Protein AF-A0A4Q3CIW9-F1 (afdb_monomer)

pLDDT: mean 87.15, std 16.37, range [36.56, 98.69]

Structure (mmCIF, N/CA/C/O backbone):
data_AF-A0A4Q3CIW9-F1
#
_entry.id   AF-A0A4Q3CIW9-F1
#
loop_
_atom_site.group_PDB
_atom_site.id
_atom_site.type_symbol
_atom_site.label_atom_id
_atom_site.label_alt_id
_atom_site.label_comp_id
_atom_site.label_asym_id
_atom_site.label_entity_id
_atom_site.label_seq_id
_atom_site.pdbx_PDB_ins_code
_atom_site.Cartn_x
_atom_site.Cartn_y
_atom_site.Cartn_z
_atom_site.occupancy
_atom_site.B_iso_or_equiv
_atom_site.auth_seq_id
_atom_site.auth_comp_id
_atom_site.auth_asym_id
_atom_site.auth_atom_id
_atom_site.pdbx_PDB_model_num
ATOM 1 N N . GLU A 1 1 ? -14.127 12.990 21.965 1.00 68.50 1 GLU A N 1
ATOM 2 C CA . GLU A 1 1 ? -13.614 11.960 21.037 1.00 68.50 1 GLU A CA 1
ATOM 3 C C . GLU A 1 1 ? -13.889 12.393 19.604 1.00 68.50 1 GLU A C 1
ATOM 5 O O . GLU A 1 1 ? -14.822 13.167 19.407 1.00 68.50 1 GLU A O 1
ATOM 10 N N . GLY A 1 2 ? -13.048 11.977 18.652 1.00 81.81 2 GLY A N 1
ATOM 11 C CA . GLY A 1 2 ? -13.219 12.248 17.217 1.00 81.81 2 GLY A CA 1
ATOM 12 C C . GLY A 1 2 ? -14.046 11.164 16.516 1.00 81.81 2 GLY A C 1
ATOM 13 O O . GLY A 1 2 ? -14.155 10.049 17.021 1.00 81.81 2 GLY A O 1
ATOM 14 N N . GLU A 1 3 ? -14.655 11.496 15.373 1.00 90.81 3 GLU A N 1
ATOM 15 C CA . GLU A 1 3 ? -15.368 10.532 14.518 1.00 90.81 3 GLU A CA 1
ATOM 16 C C . GLU A 1 3 ? -14.352 9.635 13.793 1.00 90.81 3 GLU A C 1
ATOM 18 O O . GLU A 1 3 ? -13.363 10.131 13.254 1.00 90.81 3 GLU A O 1
ATOM 23 N N . ARG A 1 4 ? -14.613 8.323 13.744 1.00 93.94 4 ARG A N 1
ATOM 24 C CA . ARG A 1 4 ? -13.838 7.385 12.923 1.00 93.94 4 ARG A CA 1
ATOM 25 C C . ARG A 1 4 ? -14.100 7.644 11.436 1.00 93.94 4 ARG A C 1
ATOM 27 O O . ARG A 1 4 ? -15.232 7.913 11.036 1.00 93.94 4 ARG A O 1
ATOM 34 N N . PHE A 1 5 ? -13.081 7.493 10.600 1.00 95.50 5 PHE A N 1
ATOM 35 C CA . PHE A 1 5 ? -13.201 7.595 9.154 1.00 95.50 5 PHE A CA 1
ATOM 36 C C . PHE A 1 5 ? -14.208 6.584 8.577 1.00 95.50 5 PHE A C 1
ATOM 38 O O . PHE A 1 5 ? -14.244 5.406 8.953 1.00 95.50 5 PHE A O 1
ATOM 45 N N . VAL A 1 6 ? -15.021 7.054 7.624 1.00 94.88 6 VAL A N 1
ATOM 46 C CA . VAL A 1 6 ? -16.049 6.262 6.936 1.00 94.88 6 VAL A CA 1
ATOM 47 C C . VAL A 1 6 ? -15.596 5.991 5.504 1.00 94.88 6 VAL A C 1
ATOM 49 O O . VAL A 1 6 ? -15.806 6.812 4.615 1.00 94.88 6 VAL A O 1
ATOM 52 N N . GLN A 1 7 ? -15.034 4.803 5.277 1.00 92.75 7 GLN A N 1
ATOM 53 C CA . GLN A 1 7 ? -14.404 4.384 4.016 1.00 92.75 7 GLN A CA 1
ATOM 54 C C . GLN A 1 7 ? -15.243 4.595 2.743 1.00 92.75 7 GLN A C 1
ATOM 56 O O . GLN A 1 7 ? -14.694 4.780 1.663 1.00 92.75 7 GLN A O 1
ATOM 61 N N . GLN A 1 8 ? -16.569 4.499 2.850 1.00 92.75 8 GLN A N 1
ATOM 62 C CA . GLN A 1 8 ? -17.491 4.581 1.709 1.00 92.75 8 GLN A CA 1
ATOM 63 C C . GLN A 1 8 ? -18.083 5.986 1.512 1.00 92.75 8 GLN A C 1
ATOM 65 O O . GLN A 1 8 ? -18.940 6.179 0.650 1.00 92.75 8 GLN A O 1
ATOM 70 N N . ARG A 1 9 ? -17.681 6.974 2.322 1.00 94.38 9 ARG A N 1
ATOM 71 C CA . ARG A 1 9 ? -18.107 8.365 2.131 1.00 94.38 9 ARG A CA 1
ATOM 72 C C . ARG A 1 9 ? -17.396 8.936 0.899 1.00 94.38 9 ARG A C 1
ATOM 74 O O . ARG A 1 9 ? -16.232 8.639 0.654 1.00 94.38 9 ARG A O 1
ATOM 81 N N . VAL A 1 10 ? -18.094 9.779 0.136 1.00 95.19 10 VAL A N 1
ATOM 82 C CA . VAL A 1 10 ? -17.496 10.511 -0.992 1.00 95.19 10 VAL A CA 1
ATOM 83 C C . VAL A 1 10 ? -16.291 11.317 -0.501 1.00 95.19 10 VAL A C 1
ATOM 85 O O . VAL A 1 10 ? -16.393 12.037 0.493 1.00 95.19 10 VAL A O 1
ATOM 88 N N . GLY A 1 11 ? -15.167 11.209 -1.211 1.00 94.81 11 GLY A N 1
ATOM 89 C CA . GLY A 1 11 ? -13.921 11.889 -0.874 1.00 94.81 11 GLY A CA 1
ATOM 90 C C . GLY A 1 11 ? -12.732 10.936 -0.914 1.00 94.81 11 GLY A C 1
ATOM 91 O O . GLY A 1 11 ? -12.551 10.201 -1.883 1.00 94.81 11 GLY A O 1
ATOM 92 N N . LEU A 1 12 ? -11.902 10.984 0.128 1.00 95.50 12 LEU A N 1
ATOM 93 C CA . LEU A 1 12 ? -10.732 10.120 0.262 1.00 95.50 12 LEU A CA 1
ATOM 94 C C . LEU A 1 12 ? -11.158 8.642 0.275 1.00 95.50 12 LEU A C 1
ATOM 96 O O . LEU A 1 12 ? -12.082 8.280 0.989 1.00 95.50 12 LEU A O 1
ATOM 100 N N . HIS A 1 13 ? -10.471 7.787 -0.483 1.00 94.75 13 HIS A N 1
ATOM 101 C CA . HIS A 1 13 ? -10.671 6.335 -0.410 1.00 94.75 13 HIS A CA 1
ATOM 102 C C . HIS A 1 13 ? -9.501 5.649 0.309 1.00 94.75 13 HIS A C 1
ATOM 104 O O . HIS A 1 13 ? -9.711 4.823 1.184 1.00 94.75 13 HIS A O 1
ATOM 110 N N . HIS A 1 14 ? -8.261 5.992 -0.024 1.00 96.19 14 HIS A N 1
ATOM 111 C CA . HIS A 1 14 ? -7.065 5.599 0.722 1.00 96.19 14 HIS A CA 1
ATOM 112 C C . HIS A 1 14 ? -5.909 6.520 0.332 1.00 96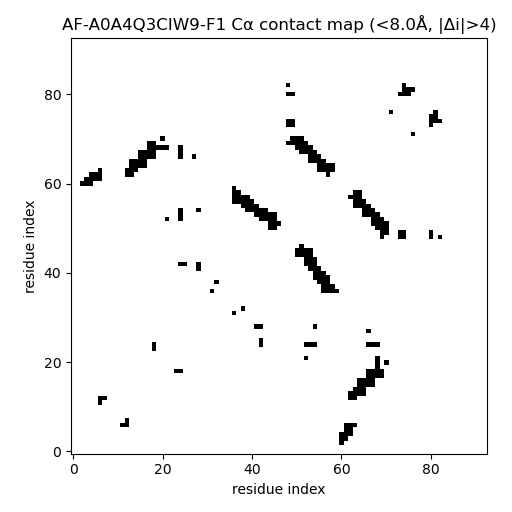.19 14 HIS A C 1
ATOM 114 O O . HIS A 1 14 ? -5.988 7.235 -0.671 1.00 96.19 14 HIS A O 1
ATOM 120 N N . VAL A 1 15 ? -4.826 6.477 1.103 1.00 97.31 15 VAL A N 1
ATOM 121 C CA . VAL A 1 15 ? -3.544 7.084 0.729 1.00 97.31 15 VAL A CA 1
ATOM 122 C C . VAL A 1 15 ? -2.569 5.965 0.396 1.00 97.31 15 VAL A C 1
ATOM 124 O O . VAL A 1 15 ? -2.330 5.093 1.227 1.00 97.31 15 VAL A O 1
ATOM 127 N N . CYS A 1 16 ? -2.005 5.992 -0.810 1.00 96.38 16 CYS A N 1
ATOM 128 C CA . CYS A 1 16 ? -0.990 5.032 -1.225 1.00 96.38 16 CYS A CA 1
ATOM 129 C C . CYS A 1 16 ? 0.394 5.684 -1.248 1.00 96.38 16 CYS A C 1
ATOM 131 O O . CYS A 1 16 ? 0.595 6.717 -1.892 1.00 96.38 16 CYS A O 1
ATOM 133 N N . PHE A 1 17 ? 1.367 5.040 -0.606 1.00 95.75 17 PHE A N 1
ATOM 134 C CA . PHE A 1 17 ? 2.781 5.386 -0.708 1.00 95.75 17 PHE A CA 1
ATOM 135 C C . PHE A 1 17 ? 3.506 4.372 -1.584 1.00 95.75 17 PHE A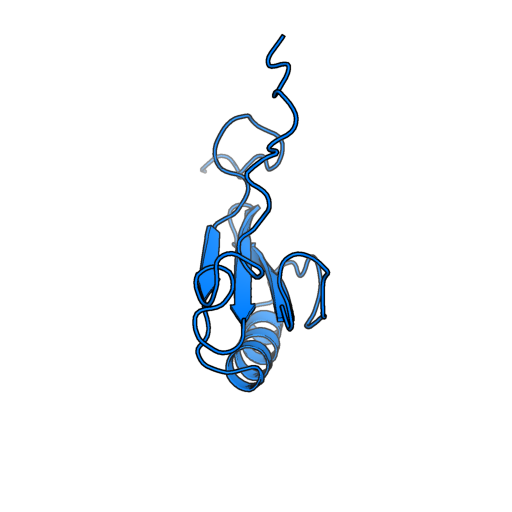 C 1
ATOM 137 O O . PHE A 1 17 ? 3.218 3.176 -1.549 1.00 95.75 17 PHE A O 1
ATOM 144 N N . ARG A 1 18 ? 4.488 4.855 -2.345 1.00 94.38 18 ARG A N 1
ATOM 145 C CA . ARG A 1 18 ? 5.308 4.011 -3.210 1.00 94.38 18 ARG A CA 1
ATOM 146 C C . ARG A 1 18 ? 6.646 3.687 -2.558 1.00 94.38 18 ARG A C 1
ATOM 148 O O . ARG A 1 18 ? 7.462 4.578 -2.323 1.00 94.38 18 ARG A O 1
ATOM 155 N N . ALA A 1 19 ? 6.869 2.405 -2.323 1.00 96.06 19 ALA A N 1
ATOM 156 C CA . ALA A 1 19 ? 8.113 1.814 -1.872 1.00 96.06 19 ALA A CA 1
ATOM 157 C C . ALA A 1 19 ? 9.140 1.695 -3.010 1.00 96.06 19 ALA A C 1
ATOM 159 O O . ALA A 1 19 ? 8.808 1.763 -4.202 1.00 96.06 19 ALA A O 1
ATOM 160 N N . ARG A 1 20 ? 10.415 1.523 -2.644 1.00 93.31 20 ARG A N 1
ATOM 161 C CA . ARG A 1 20 ? 11.525 1.430 -3.607 1.00 93.31 20 ARG A CA 1
ATOM 162 C C . ARG A 1 20 ? 11.800 -0.007 -4.028 1.00 93.31 20 ARG A C 1
ATOM 164 O O . ARG A 1 20 ? 12.358 -0.209 -5.106 1.00 93.31 20 ARG A O 1
ATOM 171 N N . SER A 1 21 ? 11.412 -0.975 -3.205 1.00 95.44 21 SER A N 1
ATOM 172 C CA . SER A 1 21 ? 11.624 -2.406 -3.422 1.00 95.44 21 SER A CA 1
ATOM 173 C C . SER A 1 21 ? 10.404 -3.225 -2.969 1.00 95.44 21 SER A C 1
ATOM 175 O O . SER A 1 21 ? 9.488 -2.686 -2.343 1.00 95.44 21 SER A O 1
ATOM 177 N N . ARG A 1 22 ? 10.369 -4.525 -3.299 1.00 96.56 22 ARG A N 1
ATOM 178 C CA . ARG A 1 22 ? 9.336 -5.436 -2.761 1.00 96.56 22 ARG A CA 1
ATOM 179 C C . ARG A 1 22 ? 9.618 -5.759 -1.301 1.00 96.56 22 ARG A C 1
ATOM 181 O O . ARG A 1 22 ? 8.687 -5.886 -0.521 1.00 96.56 22 ARG A O 1
ATOM 188 N N . GLU A 1 23 ? 10.893 -5.829 -0.957 1.00 98.00 23 GLU A N 1
ATOM 189 C CA . GLU A 1 23 ? 11.402 -6.095 0.379 1.00 98.00 23 GLU A CA 1
ATOM 190 C C . GLU A 1 23 ? 10.976 -4.991 1.359 1.00 98.00 23 GLU A C 1
ATOM 192 O O . GLU A 1 23 ? 10.599 -5.294 2.482 1.00 98.00 23 GLU A O 1
ATOM 197 N N . ASP A 1 24 ? 10.906 -3.731 0.916 1.00 98.19 24 ASP A N 1
ATOM 198 C CA . ASP A 1 24 ? 10.367 -2.619 1.714 1.00 98.19 24 ASP A CA 1
ATOM 199 C C . ASP A 1 24 ? 8.880 -2.848 2.074 1.00 98.19 24 ASP A C 1
ATOM 201 O O . ASP A 1 24 ? 8.438 -2.487 3.164 1.00 98.19 24 ASP A O 1
ATOM 205 N N . VAL A 1 25 ? 8.094 -3.438 1.160 1.00 98.50 25 VAL A N 1
ATOM 206 C CA . VAL A 1 25 ? 6.686 -3.821 1.407 1.00 98.50 25 VAL A CA 1
ATOM 207 C C . VAL A 1 25 ? 6.632 -5.005 2.383 1.00 98.50 25 VAL A C 1
ATOM 209 O O . VAL A 1 25 ? 5.851 -4.978 3.334 1.00 98.50 25 VAL A O 1
ATOM 212 N N . ASP A 1 26 ? 7.528 -5.974 2.176 1.00 98.69 26 ASP A N 1
ATOM 213 C CA . ASP A 1 26 ? 8.011 -7.001 3.111 1.00 98.69 26 ASP A CA 1
ATOM 214 C C . ASP A 1 26 ? 8.075 -6.543 4.575 1.00 98.69 26 ASP A C 1
ATOM 216 O O . ASP A 1 26 ? 7.332 -6.962 5.472 1.00 98.69 26 ASP A O 1
ATOM 220 N N . GLU A 1 27 ? 9.029 -5.648 4.796 1.00 98.50 27 GLU A N 1
ATOM 221 C CA . GLU A 1 27 ? 9.406 -5.111 6.095 1.00 98.50 27 GLU A CA 1
ATOM 222 C C . GLU A 1 27 ? 8.286 -4.264 6.698 1.00 98.50 27 GLU A C 1
ATOM 224 O O . GLU A 1 27 ? 7.983 -4.392 7.888 1.00 98.50 27 GLU A O 1
ATOM 229 N N . ALA A 1 28 ? 7.616 -3.446 5.880 1.00 98.19 28 ALA A N 1
ATOM 230 C CA . ALA A 1 28 ? 6.475 -2.660 6.325 1.00 98.19 28 ALA A CA 1
ATOM 231 C C . ALA A 1 28 ? 5.330 -3.554 6.810 1.00 98.19 28 ALA A C 1
ATOM 233 O O . ALA A 1 28 ? 4.739 -3.273 7.850 1.00 98.19 28 ALA A O 1
ATOM 234 N N . TYR A 1 29 ? 5.044 -4.656 6.118 1.00 98.62 29 TYR A N 1
ATOM 235 C CA . TYR A 1 29 ? 4.026 -5.610 6.547 1.00 98.62 29 TYR A CA 1
ATOM 236 C C . TYR A 1 29 ? 4.361 -6.244 7.899 1.00 98.62 29 TYR A C 1
ATOM 238 O O . TYR A 1 29 ? 3.508 -6.318 8.790 1.00 98.62 29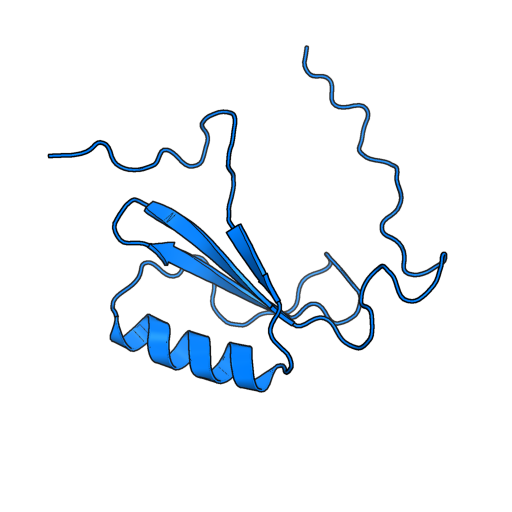 TYR A O 1
ATOM 246 N N . ALA A 1 30 ? 5.610 -6.683 8.073 1.00 98.56 30 ALA A N 1
ATOM 247 C CA . ALA A 1 30 ? 6.080 -7.225 9.342 1.00 98.56 30 ALA A CA 1
ATOM 248 C C . ALA A 1 30 ? 5.935 -6.194 10.472 1.00 98.56 30 ALA A C 1
ATOM 250 O O . ALA A 1 30 ? 5.404 -6.517 11.534 1.00 98.56 30 ALA A O 1
ATOM 251 N N . PHE A 1 31 ? 6.329 -4.943 10.223 1.00 98.25 31 PHE A N 1
ATOM 252 C CA . PHE A 1 31 ? 6.195 -3.849 11.180 1.00 98.25 31 PHE A CA 1
ATOM 253 C C . PHE A 1 31 ? 4.732 -3.550 11.531 1.00 98.25 31 PHE A C 1
ATOM 255 O O . PHE A 1 31 ? 4.388 -3.498 12.710 1.00 98.25 31 PHE A O 1
ATOM 262 N N . VAL A 1 32 ? 3.853 -3.420 10.536 1.00 98.00 32 VAL A N 1
ATOM 263 C CA . VAL A 1 32 ? 2.421 -3.123 10.721 1.00 98.00 32 VAL A CA 1
ATOM 264 C C . VAL A 1 32 ? 1.724 -4.195 11.563 1.00 98.00 32 VAL A C 1
ATOM 266 O O . VAL A 1 32 ? 0.900 -3.859 12.415 1.00 98.00 32 VAL A O 1
ATOM 269 N N . GLN A 1 33 ? 2.097 -5.470 11.412 1.00 97.94 33 GLN A N 1
ATOM 270 C CA . GLN A 1 33 ? 1.599 -6.536 12.290 1.00 97.94 33 GLN A CA 1
ATOM 271 C C . GLN A 1 33 ? 1.961 -6.294 13.762 1.00 97.94 33 GLN A C 1
ATOM 273 O O . GLN A 1 33 ? 1.127 -6.522 14.636 1.00 97.94 33 GLN A O 1
ATOM 278 N N . THR A 1 34 ? 3.161 -5.776 14.056 1.00 98.31 34 THR A N 1
ATOM 279 C CA . THR A 1 34 ? 3.554 -5.455 15.442 1.00 98.31 34 THR A CA 1
ATOM 280 C C . THR 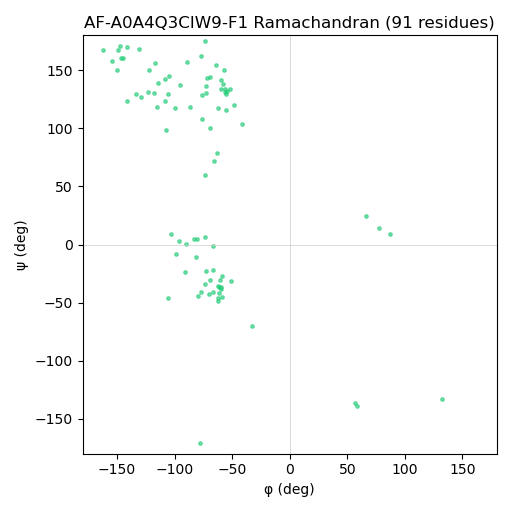A 1 34 ? 2.744 -4.312 16.053 1.00 98.31 34 THR A C 1
ATOM 282 O O . THR A 1 34 ? 2.635 -4.231 17.274 1.00 98.31 34 THR A O 1
ATOM 285 N N . LEU A 1 35 ? 2.141 -3.457 15.221 1.00 97.31 35 LEU A N 1
ATOM 286 C CA . LEU A 1 35 ? 1.291 -2.356 15.671 1.00 97.31 35 LEU A CA 1
ATOM 287 C C . LEU A 1 35 ? -0.138 -2.808 16.006 1.00 97.31 35 LEU A C 1
ATOM 289 O O . LEU A 1 35 ? -0.906 -2.022 16.554 1.00 97.31 35 LEU A O 1
ATOM 293 N N . GLY A 1 36 ? -0.519 -4.045 15.661 1.00 96.25 36 GLY A N 1
ATOM 294 C CA . GLY A 1 36 ? -1.896 -4.522 15.806 1.00 96.25 36 GLY A CA 1
ATOM 295 C C . GLY A 1 36 ? -2.887 -3.801 14.885 1.00 96.25 36 GLY A C 1
ATOM 296 O O . GLY A 1 36 ? -4.073 -3.725 15.202 1.00 96.25 36 GLY A O 1
ATOM 297 N N . ALA A 1 37 ? -2.407 -3.245 13.767 1.00 97.50 37 ALA A N 1
ATOM 298 C CA . ALA A 1 37 ? -3.257 -2.571 12.793 1.00 97.50 37 ALA A CA 1
ATOM 299 C C . ALA A 1 37 ? -4.260 -3.544 12.153 1.00 97.50 37 ALA A C 1
ATOM 301 O O . ALA A 1 37 ? -4.007 -4.746 12.028 1.00 97.50 37 ALA A O 1
ATOM 302 N N . THR A 1 38 ? -5.389 -3.013 11.683 1.00 97.75 38 THR A N 1
ATOM 303 C CA . THR A 1 38 ? -6.348 -3.814 10.913 1.00 97.75 38 THR A CA 1
ATOM 304 C C . THR A 1 38 ? -5.810 -4.005 9.500 1.00 97.75 38 THR A C 1
ATOM 306 O O . THR A 1 38 ? -5.784 -3.069 8.704 1.00 97.75 38 THR A O 1
ATOM 309 N N . ILE A 1 39 ? -5.364 -5.220 9.189 1.00 98.38 39 ILE A N 1
ATOM 310 C CA . ILE A 1 39 ? -4.834 -5.582 7.872 1.00 98.38 39 ILE A CA 1
ATOM 311 C C . ILE A 1 39 ? -6.00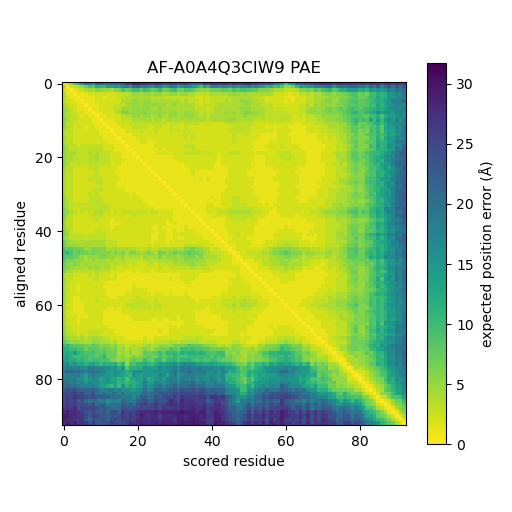4 -5.990 6.975 1.00 98.38 39 ILE A C 1
ATOM 313 O O . ILE A 1 39 ? -6.700 -6.961 7.264 1.00 98.38 39 ILE A O 1
ATOM 317 N N . ILE A 1 40 ? -6.207 -5.254 5.882 1.00 98.06 40 ILE A N 1
ATOM 318 C CA . ILE A 1 40 ? -7.238 -5.553 4.879 1.00 98.06 40 ILE A CA 1
ATOM 319 C C . ILE A 1 40 ? -6.748 -6.662 3.951 1.00 98.06 40 ILE A C 1
ATOM 321 O O . ILE A 1 40 ? -7.480 -7.614 3.686 1.00 98.06 40 ILE A O 1
ATOM 325 N N . HIS A 1 41 ? -5.494 -6.567 3.506 1.00 98.19 41 HIS A N 1
ATOM 326 C CA . HIS A 1 41 ? -4.779 -7.676 2.888 1.00 98.19 41 HIS A CA 1
ATOM 327 C C . HIS A 1 41 ? -3.269 -7.578 3.132 1.00 98.19 41 HIS A C 1
ATOM 329 O O . HIS A 1 41 ? -2.705 -6.491 3.285 1.00 98.19 41 HIS A O 1
ATOM 335 N N . GLY A 1 42 ? -2.624 -8.745 3.183 1.00 98.06 42 GLY A N 1
ATOM 336 C CA . GLY A 1 42 ? -1.170 -8.862 3.264 1.00 98.06 42 GLY A CA 1
ATOM 337 C C . GLY A 1 42 ? -0.484 -8.636 1.912 1.00 98.06 42 GLY A C 1
ATOM 338 O O . GLY A 1 42 ? -1.142 -8.222 0.954 1.00 98.06 42 GLY A O 1
ATOM 339 N N . PRO A 1 43 ? 0.832 -8.905 1.828 1.00 98.12 43 PRO A N 1
ATOM 340 C CA . PRO A 1 43 ? 1.604 -8.677 0.617 1.00 98.12 43 PRO A CA 1
ATOM 341 C C . PRO A 1 43 ? 1.080 -9.539 -0.529 1.00 98.12 43 PRO A C 1
ATOM 343 O O . PRO A 1 43 ? 1.101 -10.771 -0.461 1.00 98.12 43 PRO A O 1
ATOM 346 N N . GLN A 1 44 ? 0.597 -8.901 -1.590 1.00 97.56 44 GLN A N 1
ATOM 347 C CA . GLN A 1 44 ? 0.057 -9.598 -2.754 1.00 97.56 44 GLN A CA 1
ATOM 348 C C . GLN A 1 44 ? 0.364 -8.864 -4.054 1.00 97.56 44 GLN A C 1
ATOM 350 O O . GLN A 1 44 ? 0.702 -7.683 -4.060 1.00 97.56 44 GLN A O 1
ATOM 355 N N . LYS A 1 45 ? 0.271 -9.596 -5.168 1.00 95.56 45 LYS A N 1
ATOM 356 C CA . LYS A 1 45 ? 0.340 -9.023 -6.515 1.00 95.56 45 LYS A CA 1
ATOM 357 C C . LYS A 1 45 ? -1.066 -8.765 -7.029 1.00 95.56 45 LYS A C 1
ATOM 359 O O . LYS A 1 45 ? -1.894 -9.667 -6.944 1.00 95.56 45 LYS A O 1
ATOM 364 N N . ASP A 1 46 ? -1.268 -7.615 -7.661 1.00 88.88 46 ASP A N 1
ATOM 365 C CA . ASP A 1 46 ? -2.551 -7.234 -8.256 1.00 88.88 46 ASP A CA 1
ATOM 366 C C . ASP A 1 46 ? -2.397 -6.730 -9.695 1.00 88.88 46 ASP A C 1
ATOM 368 O O . ASP A 1 46 ? -1.296 -6.483 -10.189 1.00 88.88 46 ASP A O 1
ATOM 372 N N . GLY A 1 47 ? -3.531 -6.593 -10.383 1.00 84.88 47 GLY A N 1
ATOM 373 C CA . GLY A 1 47 ? -3.602 -6.215 -11.796 1.00 84.88 47 GLY A CA 1
ATOM 374 C C . GLY A 1 47 ? -3.518 -4.713 -12.084 1.00 84.88 47 GLY A C 1
ATOM 375 O O . GLY A 1 47 ? -3.681 -4.330 -13.237 1.00 84.88 47 GLY A O 1
ATOM 376 N N . TRP A 1 48 ? -3.286 -3.862 -11.080 1.00 82.88 48 TRP A N 1
ATOM 377 C CA . TRP A 1 48 ? -3.312 -2.400 -11.246 1.00 82.88 48 TRP A CA 1
ATOM 378 C C . TRP A 1 48 ? -2.159 -1.850 -12.087 1.00 82.88 48 TRP A C 1
ATOM 380 O O . TRP A 1 48 ? -2.312 -0.834 -12.753 1.00 82.88 48 TRP A O 1
ATOM 390 N N . ALA A 1 49 ? -0.998 -2.501 -12.064 1.00 84.81 49 ALA A N 1
ATOM 391 C CA . ALA A 1 49 ? 0.130 -2.172 -12.927 1.00 84.81 49 ALA A CA 1
ATOM 392 C C . ALA A 1 49 ? 1.021 -3.407 -13.128 1.00 84.81 49 ALA A C 1
ATOM 394 O O . ALA A 1 49 ? 1.035 -4.303 -12.277 1.00 84.81 49 ALA A O 1
ATOM 395 N N . PRO A 1 50 ? 1.828 -3.466 -14.202 1.00 85.94 50 PRO A N 1
ATOM 396 C CA . PRO A 1 50 ? 2.794 -4.543 -14.379 1.00 85.94 50 PRO A CA 1
ATOM 397 C C . PRO A 1 50 ? 3.746 -4.657 -13.179 1.00 85.94 50 PRO A C 1
ATOM 399 O O . PRO A 1 50 ? 4.525 -3.750 -12.891 1.00 85.94 50 PRO A O 1
ATOM 402 N N . GLY A 1 51 ? 3.683 -5.790 -12.474 1.00 88.75 51 GLY A N 1
ATOM 403 C CA . GLY A 1 51 ? 4.520 -6.054 -11.301 1.00 88.75 51 GLY A CA 1
ATOM 404 C C . GLY A 1 51 ? 4.077 -5.354 -10.014 1.00 88.75 51 GLY A C 1
ATOM 405 O O . GLY A 1 51 ? 4.869 -5.331 -9.073 1.00 88.75 51 GLY A O 1
ATOM 406 N N . TYR A 1 52 ? 2.854 -4.813 -9.969 1.00 93.50 52 TYR A N 1
ATOM 407 C CA . TYR A 1 52 ? 2.269 -4.218 -8.768 1.00 93.50 52 TYR A CA 1
ATOM 408 C C . TYR A 1 52 ? 2.279 -5.206 -7.603 1.00 93.50 52 TYR A C 1
ATOM 410 O O . TYR A 1 52 ? 1.847 -6.353 -7.745 1.00 93.50 52 TYR A O 1
ATOM 418 N N . TYR A 1 53 ? 2.788 -4.755 -6.464 1.00 97.38 53 TYR A N 1
ATOM 419 C CA . TYR A 1 53 ? 2.882 -5.534 -5.239 1.00 97.38 53 TYR A CA 1
ATOM 420 C C . TYR A 1 53 ? 2.568 -4.637 -4.048 1.00 97.38 53 TYR A C 1
ATOM 422 O O . TYR A 1 53 ? 3.228 -3.610 -3.911 1.00 97.38 53 TYR A O 1
ATOM 430 N N . SER A 1 54 ? 1.586 -4.968 -3.211 1.00 98.25 54 SER A N 1
ATOM 431 C CA . SER A 1 54 ? 1.184 -4.065 -2.127 1.00 98.25 54 SER A CA 1
ATOM 432 C C . SER A 1 54 ? 0.659 -4.752 -0.873 1.00 98.25 54 SER A C 1
ATOM 434 O O . SER A 1 54 ? 0.362 -5.948 -0.863 1.00 98.25 54 SER A O 1
ATOM 436 N N . ILE A 1 55 ? 0.546 -3.945 0.183 1.00 98.69 55 ILE A N 1
ATOM 437 C CA . ILE A 1 55 ? -0.240 -4.205 1.392 1.00 98.69 55 ILE A CA 1
ATOM 438 C C . ILE A 1 55 ? -1.257 -3.091 1.601 1.00 98.69 55 ILE A C 1
ATOM 440 O O . ILE A 1 55 ? -0.971 -1.937 1.285 1.00 98.69 55 ILE A O 1
ATOM 444 N N . LEU A 1 56 ? -2.388 -3.422 2.223 1.00 98.56 56 LEU A N 1
ATOM 445 C CA . LEU A 1 56 ? -3.428 -2.463 2.595 1.00 98.56 56 LEU A CA 1
ATOM 446 C C . LEU A 1 56 ? -3.869 -2.704 4.036 1.00 98.56 56 LEU A C 1
ATOM 448 O O . LEU A 1 56 ? -4.221 -3.823 4.420 1.00 98.56 56 LEU A O 1
ATOM 452 N N . PHE A 1 57 ? -3.886 -1.641 4.828 1.00 98.44 57 PHE A N 1
ATOM 453 C CA . PHE A 1 57 ? -4.259 -1.678 6.239 1.00 98.44 57 PHE A CA 1
ATOM 454 C C . PHE A 1 57 ? -4.940 -0.371 6.650 1.00 98.44 57 PHE A C 1
ATOM 456 O O . PHE A 1 57 ? -4.997 0.580 5.873 1.00 98.44 57 PHE A O 1
ATOM 463 N N . GLU A 1 58 ? -5.494 -0.333 7.857 1.00 98.19 58 GLU A N 1
ATOM 464 C CA . GLU A 1 58 ? -6.115 0.863 8.427 1.00 98.19 58 GLU A CA 1
ATOM 465 C C . GLU A 1 58 ? -5.259 1.453 9.549 1.00 98.19 58 GLU A C 1
ATOM 467 O O . GLU A 1 58 ? -4.652 0.722 10.341 1.00 98.19 58 GLU A O 1
ATOM 472 N N . ASP A 1 59 ? -5.229 2.782 9.618 1.00 96.44 59 ASP A N 1
ATOM 473 C CA . ASP A 1 59 ? -4.736 3.508 10.785 1.00 96.44 59 ASP A CA 1
ATOM 474 C C . ASP A 1 59 ? -5.743 3.425 11.962 1.00 96.44 59 ASP A C 1
ATOM 476 O O . ASP A 1 59 ? -6.839 2.867 11.811 1.00 96.44 59 ASP A O 1
ATOM 480 N N . PRO A 1 60 ? -5.407 3.951 13.158 1.00 95.12 60 PRO A N 1
ATOM 481 C CA . PRO A 1 60 ? -6.312 3.909 14.311 1.00 95.12 60 PRO A CA 1
ATOM 482 C C . PRO A 1 60 ? -7.667 4.596 14.082 1.00 95.12 60 PRO A C 1
ATOM 484 O O . PRO A 1 60 ? -8.662 4.197 14.690 1.00 95.12 60 PRO A O 1
ATOM 487 N N . ASP A 1 61 ? -7.720 5.582 13.185 1.00 95.44 61 ASP A N 1
ATOM 488 C CA . ASP A 1 61 ? -8.927 6.336 12.852 1.00 95.44 61 ASP A CA 1
ATOM 489 C C . ASP A 1 61 ? -9.709 5.699 11.692 1.00 95.44 61 ASP A C 1
ATOM 491 O O . ASP A 1 61 ? -10.783 6.181 11.334 1.00 95.44 61 ASP A O 1
ATOM 495 N N . GLY A 1 62 ? -9.243 4.579 11.133 1.00 95.56 62 GLY A N 1
ATOM 496 C CA . GLY A 1 62 ? -9.917 3.837 10.071 1.00 95.56 62 GLY A CA 1
ATOM 497 C C . GLY A 1 62 ? -9.615 4.306 8.653 1.00 95.56 62 GLY A C 1
ATOM 498 O O . GLY A 1 62 ? -10.282 3.850 7.722 1.00 95.56 62 GLY A O 1
ATOM 499 N N . VAL A 1 63 ? -8.653 5.211 8.466 1.00 96.94 63 VAL A N 1
ATOM 500 C CA . VAL A 1 63 ? -8.191 5.608 7.134 1.00 96.94 63 VAL A CA 1
ATOM 501 C C . VAL A 1 63 ? -7.375 4.467 6.546 1.00 96.94 63 VAL A C 1
ATOM 503 O O . VAL A 1 63 ? -6.449 3.955 7.176 1.00 96.94 63 VAL A O 1
ATOM 506 N N . ARG A 1 64 ? -7.694 4.077 5.311 1.00 98.06 64 ARG A N 1
ATOM 507 C CA . ARG A 1 64 ? -6.914 3.066 4.602 1.00 98.06 64 ARG A CA 1
ATOM 508 C C . ARG A 1 64 ? -5.601 3.637 4.084 1.00 98.06 64 ARG A C 1
ATOM 510 O O . ARG A 1 64 ? -5.583 4.647 3.375 1.00 98.06 64 ARG A O 1
ATOM 517 N N . LEU A 1 65 ? -4.520 2.939 4.404 1.00 98.44 65 LEU A N 1
ATOM 518 C CA . LEU A 1 65 ? -3.166 3.214 3.955 1.00 98.44 65 LEU A CA 1
ATOM 519 C C . LEU A 1 65 ? -2.662 2.027 3.136 1.00 98.44 65 LEU A C 1
ATOM 521 O O . LEU A 1 65 ? -2.760 0.875 3.562 1.00 98.44 65 LEU A O 1
ATOM 525 N N . GLU A 1 66 ? -2.118 2.322 1.961 1.00 98.44 66 GLU A N 1
ATOM 526 C CA . GLU A 1 66 ? -1.503 1.338 1.078 1.00 98.44 66 GLU A CA 1
ATOM 527 C C . GLU A 1 66 ? -0.001 1.607 0.956 1.00 98.44 66 GLU A C 1
ATOM 529 O O . GLU A 1 66 ? 0.432 2.757 0.823 1.00 98.44 66 GLU A O 1
ATOM 534 N N . LEU A 1 67 ? 0.798 0.541 0.967 1.00 98.06 67 LEU A N 1
ATOM 535 C CA . LEU A 1 67 ? 2.189 0.594 0.533 1.00 98.06 67 LEU A CA 1
ATOM 536 C C . LEU A 1 67 ? 2.340 -0.281 -0.702 1.00 98.06 67 LEU A C 1
ATOM 5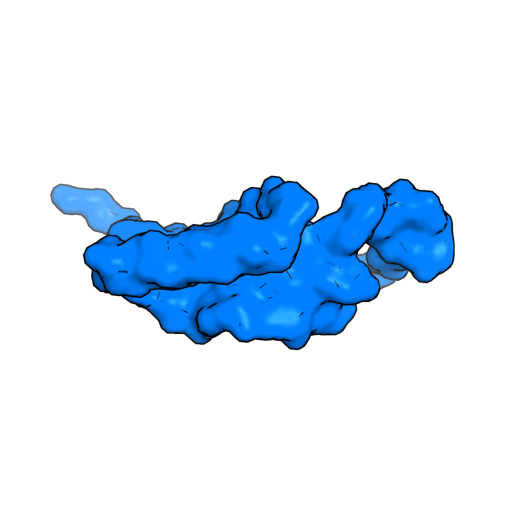38 O O . LEU A 1 67 ? 2.112 -1.487 -0.615 1.00 98.06 67 LEU A O 1
ATOM 542 N N . ASN A 1 68 ? 2.731 0.310 -1.829 1.00 97.44 68 ASN A N 1
ATOM 543 C CA . ASN A 1 68 ? 2.930 -0.427 -3.069 1.00 97.44 68 ASN A CA 1
ATOM 544 C C . ASN A 1 68 ? 4.373 -0.382 -3.561 1.00 97.44 68 ASN A C 1
ATOM 546 O O . ASN A 1 68 ? 5.131 0.543 -3.291 1.00 97.44 68 ASN A O 1
ATOM 550 N N . TYR A 1 69 ? 4.733 -1.377 -4.351 1.00 96.12 69 TYR A N 1
ATOM 551 C CA . TYR A 1 69 ? 5.908 -1.388 -5.191 1.00 96.12 69 TYR A CA 1
ATOM 552 C C . TYR A 1 69 ? 5.469 -1.638 -6.627 1.00 96.12 69 TYR A C 1
ATOM 554 O O . TYR A 1 69 ? 4.730 -2.578 -6.922 1.00 96.12 69 TYR A O 1
ATOM 562 N N . VAL A 1 70 ? 5.971 -0.801 -7.531 1.00 93.31 70 VAL A N 1
ATOM 563 C CA . VAL A 1 70 ? 5.864 -1.012 -8.972 1.00 93.31 70 VAL A CA 1
ATOM 564 C C . VAL A 1 70 ? 7.270 -0.866 -9.563 1.00 93.31 70 VAL A C 1
ATOM 566 O O . VAL A 1 70 ? 7.916 0.161 -9.317 1.00 93.31 70 VAL A O 1
ATOM 569 N N . PRO A 1 71 ? 7.769 -1.846 -10.335 1.00 90.06 71 PRO A N 1
ATOM 570 C CA . PRO A 1 71 ? 9.080 -1.762 -10.971 1.00 90.06 71 PRO A CA 1
ATOM 571 C C . PRO A 1 71 ? 9.248 -0.537 -11.886 1.00 90.06 71 PRO A C 1
ATOM 573 O O . PRO A 1 71 ? 8.303 -0.060 -12.519 1.00 90.06 71 PRO A O 1
ATOM 576 N N . GLY A 1 72 ? 10.486 -0.044 -11.996 1.00 86.94 72 GLY A N 1
ATOM 577 C CA . GLY A 1 72 ? 10.850 1.041 -12.914 1.00 86.94 72 GLY A CA 1
ATOM 578 C C . GLY A 1 72 ? 10.060 2.333 -12.673 1.00 86.94 72 GLY A C 1
ATOM 579 O O . GLY A 1 72 ? 9.805 2.716 -11.533 1.00 86.94 72 GLY A O 1
ATOM 580 N N . LYS A 1 73 ? 9.641 3.006 -13.754 1.00 82.81 73 LYS A N 1
ATOM 581 C CA . LYS A 1 73 ? 8.763 4.192 -13.675 1.00 82.81 73 LYS A CA 1
ATOM 582 C C . LYS A 1 73 ? 7.279 3.831 -13.481 1.00 82.81 73 LYS A C 1
ATOM 584 O O . LYS A 1 73 ? 6.430 4.717 -13.437 1.00 82.81 73 LYS A O 1
ATOM 589 N N . GLY A 1 74 ? 6.950 2.547 -13.312 1.00 80.38 74 GLY A N 1
ATOM 590 C CA . GLY A 1 74 ? 5.574 2.051 -13.275 1.00 80.38 74 GLY A CA 1
ATOM 591 C C . GLY A 1 74 ? 4.797 2.4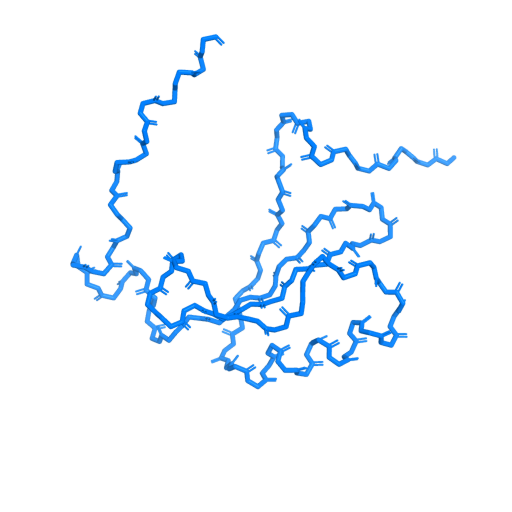09 -14.538 1.00 80.38 74 GLY A C 1
ATOM 592 O O . GLY A 1 74 ? 5.346 2.341 -15.632 1.00 80.38 74 GLY A O 1
ATOM 593 N N . VAL A 1 75 ? 3.549 2.849 -14.377 1.00 73.88 75 VAL A N 1
ATOM 594 C CA . VAL A 1 75 ? 2.648 3.210 -15.489 1.00 73.88 75 VAL A CA 1
ATOM 595 C C . VAL A 1 75 ? 3.095 4.446 -16.286 1.00 73.88 75 VAL A C 1
ATOM 597 O O . VAL A 1 75 ? 2.455 4.831 -17.247 1.00 73.88 75 VAL A O 1
ATOM 600 N N . PHE A 1 76 ? 4.207 5.084 -15.915 1.00 73.12 76 PHE A N 1
ATOM 601 C CA . PHE A 1 76 ? 4.784 6.215 -16.652 1.00 73.12 76 PHE A CA 1
ATOM 602 C C . PHE A 1 76 ? 6.010 5.823 -17.488 1.00 73.12 76 PHE A C 1
ATOM 604 O O . PHE A 1 76 ? 6.761 6.690 -17.937 1.00 73.12 76 PHE A O 1
ATOM 611 N N . ALA A 1 77 ? 6.301 4.525 -17.612 1.00 72.75 77 ALA A N 1
ATOM 612 C CA . ALA A 1 77 ? 7.493 4.048 -18.305 1.00 72.75 77 ALA A CA 1
ATOM 613 C C . ALA A 1 77 ? 7.357 4.096 -19.837 1.00 72.75 77 ALA A C 1
ATOM 615 O O . ALA A 1 77 ? 8.310 4.520 -20.493 1.00 72.75 77 ALA A O 1
ATOM 616 N N . THR A 1 78 ? 6.201 3.724 -20.391 1.00 70.19 78 THR A N 1
ATOM 617 C CA . THR A 1 78 ? 5.879 3.826 -21.826 1.00 70.19 78 THR A CA 1
ATOM 618 C C . THR A 1 78 ? 4.391 4.120 -22.020 1.00 70.19 78 THR A C 1
ATOM 620 O O . THR A 1 78 ? 3.594 3.840 -21.125 1.00 70.19 78 THR A O 1
ATOM 623 N N . ASP A 1 79 ? 4.003 4.627 -23.195 1.00 71.31 79 ASP A N 1
ATOM 624 C CA . ASP A 1 79 ? 2.587 4.823 -23.554 1.00 71.31 79 ASP A CA 1
ATOM 625 C C . ASP A 1 79 ? 1.799 3.498 -23.549 1.00 71.31 79 ASP A C 1
ATOM 627 O O . ASP A 1 79 ? 0.623 3.471 -23.210 1.00 71.31 79 ASP A O 1
ATOM 631 N N . GLU A 1 80 ? 2.460 2.378 -23.851 1.00 70.06 80 GLU A N 1
ATOM 632 C CA . GLU A 1 80 ? 1.881 1.026 -23.786 1.00 70.06 80 GLU A CA 1
ATOM 633 C C . GLU A 1 80 ? 1.686 0.521 -22.346 1.00 70.06 80 GLU A C 1
ATOM 635 O O . GLU A 1 80 ? 0.886 -0.380 -22.106 1.00 70.06 80 GLU A O 1
ATOM 640 N N . GLN A 1 81 ? 2.441 1.069 -21.389 1.00 65.00 81 GLN A N 1
ATOM 641 C CA . GLN A 1 81 ? 2.370 0.736 -19.962 1.00 65.00 81 GLN A CA 1
ATOM 642 C C . GLN A 1 81 ? 1.532 1.739 -19.163 1.00 65.00 81 GLN A C 1
ATOM 644 O O . GLN A 1 81 ? 1.279 1.504 -17.977 1.00 65.00 81 GLN A O 1
ATOM 649 N N . ALA A 1 82 ? 1.118 2.843 -19.791 1.00 66.00 82 ALA A N 1
ATOM 650 C CA . ALA A 1 82 ? 0.172 3.777 -19.218 1.00 66.00 82 ALA A CA 1
ATOM 651 C C . ALA A 1 82 ? -1.143 3.066 -18.911 1.00 66.00 82 ALA A C 1
ATOM 653 O O . ALA A 1 82 ? -1.603 2.211 -19.670 1.00 66.00 82 ALA A O 1
ATOM 654 N N . LEU A 1 83 ? -1.752 3.428 -17.780 1.00 60.44 83 LEU A N 1
ATOM 655 C CA . LEU A 1 83 ? -3.136 3.045 -17.546 1.00 60.44 83 LEU A CA 1
ATOM 656 C C . LEU A 1 83 ? -3.962 3.583 -18.715 1.00 60.44 83 LEU A C 1
ATOM 658 O O . LEU A 1 83 ? -3.776 4.752 -19.079 1.00 60.44 83 LEU A O 1
ATOM 662 N N . PRO A 1 84 ? -4.853 2.769 -19.303 1.00 58.94 84 PRO A N 1
ATOM 663 C CA . PRO A 1 84 ? -5.776 3.292 -20.283 1.00 58.94 84 PRO A CA 1
ATOM 664 C C . PRO A 1 84 ? -6.523 4.461 -19.633 1.00 58.94 84 PRO A C 1
ATOM 666 O O 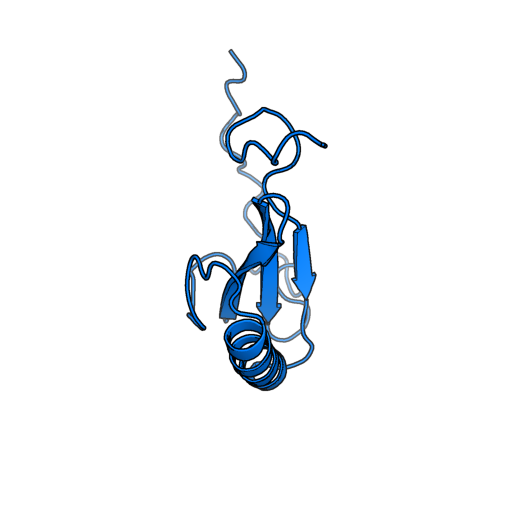. PRO A 1 84 ? -6.961 4.400 -18.484 1.00 58.94 84 PRO A O 1
ATOM 669 N N . THR A 1 85 ? -6.598 5.580 -20.347 1.00 54.97 85 THR A N 1
ATOM 670 C CA . THR A 1 85 ? -7.311 6.773 -19.877 1.00 54.97 85 THR A CA 1
ATOM 671 C C . THR A 1 85 ? -8.827 6.590 -19.939 1.00 54.97 85 THR A C 1
ATOM 673 O O . THR A 1 85 ? -9.559 7.542 -19.667 1.00 54.97 85 THR A O 1
ATOM 676 N N . ASP A 1 86 ? -9.299 5.377 -20.257 1.00 54.66 86 ASP A N 1
ATOM 677 C CA . ASP A 1 86 ? -10.690 4.957 -20.166 1.00 54.66 86 ASP A CA 1
ATOM 678 C C . ASP A 1 86 ? -11.091 4.756 -18.699 1.00 54.66 86 ASP A C 1
ATOM 680 O O . ASP A 1 86 ? -11.582 3.718 -18.262 1.00 54.66 86 ASP A O 1
ATOM 684 N N . TYR A 1 87 ? -10.979 5.826 -17.911 1.00 50.69 87 TYR A N 1
ATOM 685 C CA . TYR A 1 87 ? -11.930 5.953 -16.821 1.00 50.69 87 TYR A CA 1
ATOM 686 C C . TYR A 1 87 ? -13.310 5.716 -17.448 1.00 50.69 87 TYR A C 1
ATOM 688 O O . TYR A 1 87 ? -13.649 6.438 -18.394 1.00 50.69 87 TYR A O 1
ATOM 696 N N . PRO A 1 88 ? -14.077 4.693 -17.011 1.00 50.84 88 PRO A N 1
ATOM 697 C CA . PRO A 1 88 ? -15.443 4.558 -17.484 1.00 50.84 88 PRO A CA 1
ATOM 698 C C . PRO A 1 88 ? -16.080 5.913 -17.239 1.00 50.84 88 PRO A C 1
ATOM 700 O O . PRO A 1 88 ? -15.836 6.464 -16.160 1.00 50.84 88 PRO A O 1
ATOM 703 N N . ASP A 1 89 ? -16.811 6.456 -18.224 1.00 55.44 89 ASP A N 1
ATOM 704 C CA . ASP A 1 89 ? -17.599 7.675 -18.044 1.00 55.44 89 ASP A CA 1
ATOM 705 C C . ASP A 1 89 ? -18.254 7.548 -16.680 1.00 55.44 89 ASP A C 1
ATOM 707 O O . ASP A 1 89 ? -19.152 6.715 -16.487 1.00 55.44 89 ASP A O 1
ATOM 711 N N . THR A 1 90 ? -17.714 8.263 -15.691 1.00 43.78 90 THR A N 1
ATOM 712 C CA . THR A 1 90 ? -18.216 8.154 -14.342 1.00 43.78 90 THR A CA 1
ATOM 713 C C . THR A 1 90 ? -19.564 8.808 -14.467 1.00 43.78 90 THR A C 1
ATOM 715 O O . THR A 1 90 ? -19.690 10.029 -14.522 1.00 43.78 90 THR A O 1
ATOM 718 N N . LYS A 1 91 ? -20.600 7.976 -14.576 1.00 40.66 91 LYS A N 1
ATOM 719 C CA . LYS A 1 91 ? -21.961 8.377 -14.284 1.00 40.66 91 LYS A CA 1
ATOM 720 C C . LYS A 1 91 ? -21.994 8.662 -12.789 1.00 40.66 91 LYS A C 1
ATOM 722 O O . LYS A 1 91 ? -22.549 7.899 -12.008 1.00 40.66 91 LYS A O 1
ATOM 727 N N . LEU A 1 92 ? -21.366 9.769 -12.402 1.00 37.81 92 LEU A N 1
ATOM 728 C CA . LEU A 1 92 ? -21.897 10.646 -11.382 1.00 37.81 92 LEU A CA 1
ATOM 729 C C . LEU A 1 92 ? -23.214 11.166 -11.969 1.00 37.81 92 LEU A C 1
ATOM 731 O O . LEU A 1 92 ? -23.272 12.220 -12.598 1.00 37.81 92 LEU A O 1
ATOM 735 N N . ALA A 1 93 ? -24.223 10.303 -11.879 1.00 36.56 93 ALA A N 1
ATOM 736 C CA . ALA A 1 93 ? -25.628 10.643 -11.956 1.00 36.56 93 ALA A CA 1
ATOM 737 C C . ALA A 1 93 ? -26.129 10.811 -10.520 1.00 36.56 93 ALA A C 1
ATOM 739 O O . ALA A 1 93 ? -25.685 10.015 -9.658 1.00 36.56 93 ALA A O 1
#

Radius of gyration: 15.37 Å; Cα contacts (8 Å, |Δi|>4): 142; chains: 1; bounding box: 37×22×45 Å

Secondary structure (DSSP, 8-state):
-PPPP-TTSSS---EEEE-SSHHHHHHHHHHHHHTT-EEEEEEEE-TTSTT-EEEEEE-TT--EEEEEE-STTGGGS-TTTSPPS--------

Solvent-accessible surface area (backbone atoms only — not comparable to full-atom values): 5689 Å² total; per-residue (Å²): 137,83,84,66,53,60,64,85,48,94,76,74,64,63,51,76,46,80,45,94,40,66,62,55,46,52,52,48,52,58,52,43,59,77,70,70,48,56,66,78,43,66,84,43,74,53,89,89,40,83,69,24,35,33,35,33,31,31,50,99,52,45,48,36,40,32,40,32,21,48,58,86,67,37,49,72,63,42,83,90,50,32,72,76,85,73,64,68,82,73,76,84,116

Foldseek 3Di:
DDAADDCPDPDANAAEDEDPDLVVQVVVQVVCVVVVWAWPDHWDDDDPFVRKTKTWTADPSGHIYMYIYAPDPILPPDPVRHDPPCPPPPPPD

Mean predicted aligned error: 6.95 Å

Nearest PDB structures (foldseek):
  1kll-assembly1_A-2  TM=8.575E-01  e=1.474E-04  Streptomyces lavendulae
  2a4x-assembly1_B  TM=8.586E-01  e=5.368E-04  Streptomyces caespitosus
  3b59-assembly1_F  TM=9.113E-01  e=4.245E-03  Novosphingobium aromat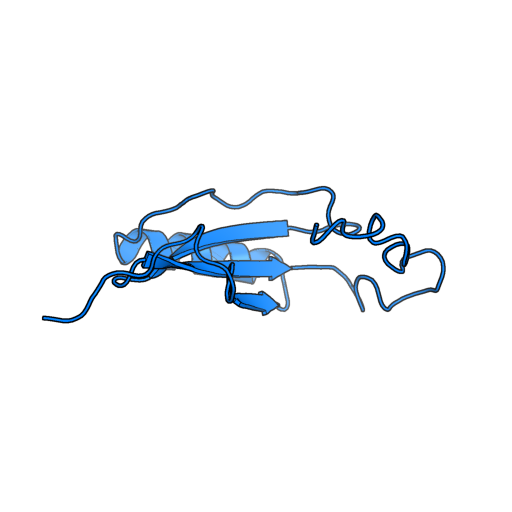icivorans DSM 12444
  3rri-assembly1_A  TM=7.329E-01  e=5.726E-04  Alicyclobacillus acidocaldarius subsp. acidocaldarius DSM 446
  5cb9-assembly1_A  TM=7.910E-01  e=4.636E-02  Thermomonospora curvata DSM 43183

Sequence (93 aa):
EGERFVQQRVGLHHVCFRARSREDVDEAYAFVQTLGATIIHGPQKDGWAPGYYSILFEDPDGVRLELNYVPGKGVFATDEQALPTDYPDTKLA